Protein AF-A0A4S0UZF6-F1 (afdb_monomer)

Sequence (118 aa):
QERMAPFCPNETAPDLGFKEHGYLYCCSPEGVEAARERVELQRSLGAHTVFLEPGALKERFPWLNVDDLGGGSWGAREEGWFDSMGMLNGFRRAARASGVEYIDNAVTALDVVDGRVI

Foldseek 3Di:
DVVCDVLDVPDDDDDQVFDWPWDKDWAFLVCQVVQVVVQVVCVVVPFQKDWAALVRCCVVPVPDDSPGTRTIITRNGPHDDTNPVVVVVSVVVSCVVVVDDDDDDDDDDFDDDPRDTD

Structure (mmCIF, N/CA/C/O backbone):
data_AF-A0A4S0UZF6-F1
#
_entry.id   AF-A0A4S0UZF6-F1
#
loop_
_atom_site.group_PDB
_atom_site.id
_atom_site.type_symbol
_atom_site.label_atom_id
_atom_site.label_alt_id
_atom_site.label_comp_id
_atom_site.label_asym_id
_atom_site.label_entity_id
_atom_site.label_seq_id
_atom_site.pdbx_PDB_ins_code
_atom_site.Cartn_x
_atom_site.Cartn_y
_atom_site.Cartn_z
_atom_site.occupancy
_atom_site.B_iso_or_equiv
_atom_site.auth_seq_id
_atom_site.auth_comp_id
_atom_site.auth_asym_id
_atom_site.auth_atom_id
_atom_site.pdbx_PDB_model_num
ATOM 1 N N . GLN A 1 1 ? 6.617 8.183 16.627 1.00 57.28 1 GLN A N 1
ATOM 2 C CA . GLN A 1 1 ? 6.333 7.989 18.066 1.00 57.28 1 GLN A CA 1
ATOM 3 C C . GLN A 1 1 ? 5.623 9.195 18.684 1.00 57.28 1 GLN A C 1
ATOM 5 O O . GLN A 1 1 ? 4.572 8.985 19.273 1.00 57.28 1 GLN A O 1
ATOM 10 N N . GLU A 1 2 ? 6.083 10.440 18.484 1.00 60.72 2 GLU A N 1
ATOM 11 C CA . GLU A 1 2 ? 5.437 11.639 19.073 1.00 60.72 2 GLU A CA 1
ATOM 12 C C . GLU A 1 2 ? 3.938 11.792 18.760 1.00 60.72 2 GLU A C 1
ATOM 14 O O . GLU A 1 2 ? 3.158 12.096 19.655 1.00 60.72 2 GLU A O 1
ATOM 19 N N . ARG A 1 3 ? 3.497 11.507 17.524 1.00 64.62 3 ARG A N 1
ATOM 20 C CA . ARG A 1 3 ? 2.076 11.648 17.134 1.00 64.62 3 ARG A CA 1
ATOM 21 C C . ARG A 1 3 ? 1.120 10.709 17.880 1.00 64.62 3 ARG A C 1
ATOM 23 O O . ARG A 1 3 ? -0.062 11.017 17.969 1.00 64.62 3 ARG A O 1
ATOM 30 N N . MET A 1 4 ? 1.617 9.582 18.396 1.00 63.72 4 MET A N 1
ATOM 31 C CA . MET A 1 4 ? 0.799 8.598 19.114 1.00 63.72 4 MET A CA 1
ATOM 32 C C . MET A 1 4 ? 0.821 8.784 20.633 1.00 63.72 4 MET A C 1
ATOM 34 O O . MET A 1 4 ? -0.039 8.231 21.313 1.00 63.72 4 MET A O 1
ATOM 38 N N . ALA A 1 5 ? 1.755 9.579 21.164 1.00 69.50 5 ALA A N 1
ATOM 39 C CA . ALA A 1 5 ? 1.926 9.772 22.602 1.00 69.50 5 ALA A CA 1
ATOM 40 C C . ALA A 1 5 ? 0.646 10.229 23.342 1.00 69.50 5 ALA A C 1
ATOM 42 O O . ALA A 1 5 ? 0.383 9.688 24.414 1.00 69.50 5 ALA A O 1
ATOM 43 N N . PRO A 1 6 ? -0.209 11.122 22.792 1.00 73.44 6 PRO A N 1
ATOM 44 C CA . PRO A 1 6 ? -1.449 11.522 23.469 1.00 73.44 6 PRO A CA 1
ATOM 45 C C . PRO A 1 6 ? -2.471 10.388 23.656 1.00 73.44 6 PRO A C 1
ATOM 47 O O . PRO A 1 6 ? -3.345 10.495 24.511 1.00 73.44 6 PRO A O 1
ATOM 50 N N . PHE A 1 7 ? -2.377 9.312 22.868 1.00 67.38 7 PHE A N 1
ATOM 51 C CA . PHE A 1 7 ? -3.345 8.207 22.856 1.00 67.38 7 PHE A CA 1
ATOM 52 C C . PHE A 1 7 ? -2.867 6.963 23.618 1.00 67.38 7 PHE A C 1
ATOM 54 O O . PHE A 1 7 ? -3.594 5.974 23.702 1.00 67.38 7 PHE A O 1
ATOM 61 N N . CYS A 1 8 ? -1.657 7.001 24.179 1.00 65.81 8 CYS A N 1
ATOM 62 C CA . CYS A 1 8 ? -1.102 5.945 25.025 1.00 65.81 8 CYS A CA 1
ATOM 63 C C . CYS A 1 8 ? -0.763 6.515 26.415 1.00 65.81 8 CYS A C 1
ATOM 65 O O . CYS A 1 8 ? 0.410 6.573 26.784 1.00 65.81 8 CYS A O 1
ATOM 67 N N . PRO A 1 9 ? -1.752 7.000 27.192 1.00 69.50 9 PRO A N 1
ATOM 68 C CA . PRO A 1 9 ? -1.472 7.571 28.503 1.00 69.50 9 PRO A CA 1
ATOM 69 C C . PRO A 1 9 ? -0.845 6.507 29.411 1.00 69.50 9 PRO A C 1
ATOM 71 O O . PRO A 1 9 ? -1.406 5.430 29.594 1.00 69.50 9 PRO A O 1
ATOM 74 N N . ASN A 1 10 ? 0.311 6.834 29.992 1.00 74.38 10 ASN A N 1
ATOM 75 C CA . ASN A 1 10 ? 1.102 5.962 30.872 1.00 74.38 10 ASN A CA 1
ATOM 76 C C . ASN A 1 10 ? 1.729 4.722 30.202 1.00 74.38 10 ASN A C 1
ATOM 78 O O . ASN A 1 10 ? 2.218 3.841 30.905 1.00 74.38 10 ASN A O 1
ATOM 82 N N . GLU A 1 11 ? 1.778 4.663 28.868 1.00 70.38 11 GLU A N 1
ATOM 83 C CA . GLU A 1 11 ? 2.471 3.610 28.116 1.00 70.38 11 GLU A CA 1
ATOM 84 C C . GLU A 1 11 ? 3.350 4.222 27.017 1.00 70.38 11 GLU A C 1
ATOM 86 O O . GLU A 1 11 ? 3.044 5.269 26.445 1.00 70.38 11 GLU A O 1
ATOM 91 N N . THR A 1 12 ? 4.462 3.568 26.683 1.00 71.31 12 THR A N 1
ATOM 92 C CA . THR A 1 12 ? 5.239 3.956 25.501 1.00 71.31 12 THR A CA 1
ATOM 93 C C . THR A 1 12 ? 4.423 3.660 24.246 1.00 71.31 12 THR A C 1
ATOM 95 O O . THR A 1 12 ? 3.911 2.552 24.085 1.00 71.31 12 THR A O 1
ATOM 98 N N . ALA A 1 13 ? 4.322 4.640 23.342 1.00 71.69 13 ALA A N 1
ATOM 99 C CA . ALA A 1 13 ? 3.686 4.431 22.047 1.00 71.69 13 ALA A CA 1
ATOM 100 C C . ALA A 1 13 ? 4.330 3.221 21.342 1.00 71.69 13 ALA A C 1
ATOM 102 O O . ALA A 1 13 ? 5.562 3.168 21.258 1.00 71.69 13 ALA A O 1
ATOM 103 N N . PRO A 1 14 ? 3.533 2.261 20.840 1.00 73.38 14 PRO A N 1
ATOM 104 C CA . PRO A 1 14 ? 4.076 1.048 20.250 1.00 73.38 14 PRO A CA 1
ATOM 105 C C . PRO A 1 14 ? 4.936 1.394 19.033 1.00 73.38 14 PRO A C 1
ATOM 107 O O . PRO A 1 14 ? 4.546 2.203 18.187 1.00 73.38 14 PRO A O 1
ATOM 110 N N . ASP A 1 15 ? 6.108 0.770 18.944 1.00 83.88 15 ASP A N 1
ATOM 111 C CA . ASP A 1 15 ? 6.882 0.757 17.711 1.00 83.88 15 ASP A CA 1
ATOM 112 C C . ASP A 1 15 ? 6.331 -0.347 16.806 1.00 83.88 15 ASP A C 1
ATOM 114 O O . ASP A 1 15 ? 6.434 -1.530 17.119 1.00 83.88 15 ASP A O 1
ATOM 118 N N . LEU A 1 16 ? 5.715 0.053 15.694 1.00 88.12 16 LEU A N 1
ATOM 119 C CA . LEU A 1 16 ? 5.149 -0.876 14.716 1.00 88.12 16 LEU A CA 1
ATOM 120 C C . LEU A 1 16 ? 6.214 -1.436 13.761 1.00 88.12 16 LEU A C 1
ATOM 122 O O . LEU A 1 16 ? 5.889 -2.245 12.892 1.00 88.12 16 LEU A O 1
ATOM 126 N N . GLY A 1 17 ? 7.473 -1.003 13.885 1.00 91.50 17 GLY A N 1
ATOM 127 C CA . GLY A 1 17 ? 8.583 -1.523 13.095 1.00 91.50 17 GLY A CA 1
ATOM 128 C C . GLY A 1 17 ? 8.425 -1.280 11.596 1.00 91.50 17 GLY A C 1
ATOM 129 O O . GLY A 1 17 ? 8.793 -2.154 10.811 1.00 91.50 17 GLY A O 1
ATOM 130 N N . PHE A 1 18 ? 7.870 -0.126 11.202 1.00 92.00 18 PHE A N 1
ATOM 131 C CA . PHE A 1 18 ? 7.594 0.202 9.802 1.00 92.00 18 PHE A CA 1
ATOM 132 C C . PHE A 1 18 ? 8.838 0.032 8.921 1.00 92.00 18 PHE A C 1
ATOM 134 O O . PHE A 1 18 ? 9.909 0.576 9.203 1.00 92.00 18 PHE A O 1
ATOM 141 N N . LYS A 1 19 ? 8.688 -0.758 7.859 1.00 94.62 19 LYS A N 1
ATOM 142 C CA . LYS A 1 19 ? 9.702 -1.044 6.847 1.00 94.62 19 LYS A CA 1
ATOM 143 C C . LYS A 1 19 ? 9.283 -0.383 5.546 1.00 94.62 19 LYS A C 1
ATOM 145 O O . LYS A 1 19 ? 8.411 -0.886 4.846 1.00 94.62 19 LYS A O 1
ATOM 150 N N . GLU A 1 20 ? 9.918 0.738 5.236 1.00 94.31 20 GLU A N 1
ATOM 151 C CA . GLU A 1 20 ? 9.620 1.559 4.063 1.00 94.31 20 GLU A CA 1
ATOM 152 C C . GLU A 1 20 ? 10.346 1.023 2.816 1.00 94.31 20 GLU A C 1
ATOM 154 O O . GLU A 1 20 ? 11.384 1.532 2.391 1.00 94.31 20 GLU A O 1
ATOM 159 N N . HIS A 1 21 ? 9.838 -0.073 2.257 1.00 92.75 21 HIS A N 1
ATOM 160 C CA . HIS A 1 21 ? 10.379 -0.680 1.033 1.00 92.75 21 HIS A CA 1
ATOM 161 C C . HIS A 1 21 ? 9.408 -0.628 -0.156 1.00 92.75 21 HIS A C 1
ATOM 163 O O . HIS A 1 21 ? 9.778 -1.015 -1.269 1.00 92.75 21 HIS A O 1
ATOM 169 N N . GLY A 1 22 ? 8.205 -0.090 0.059 1.00 93.50 22 GLY A N 1
ATOM 170 C CA . GLY A 1 22 ? 7.182 0.046 -0.968 1.00 93.50 22 GLY A CA 1
ATOM 171 C C . GLY A 1 22 ? 6.581 -1.273 -1.438 1.00 93.50 22 GLY A C 1
ATOM 172 O O . GLY A 1 22 ? 7.023 -2.360 -1.059 1.00 93.50 22 GLY A O 1
ATOM 173 N N . TYR A 1 23 ? 5.587 -1.163 -2.318 1.00 95.69 23 TYR A N 1
ATOM 174 C CA . TYR A 1 23 ? 5.054 -2.289 -3.082 1.00 95.69 23 TYR A CA 1
ATOM 175 C C . TYR A 1 23 ? 5.344 -2.095 -4.566 1.00 95.69 23 TYR A C 1
ATOM 177 O O . TYR A 1 23 ? 5.163 -1.004 -5.104 1.00 95.69 23 TYR A O 1
ATOM 185 N N . LEU A 1 24 ? 5.811 -3.156 -5.225 1.00 97.25 24 LEU A N 1
ATOM 186 C CA . LEU A 1 24 ? 5.994 -3.208 -6.672 1.00 97.25 24 LEU A CA 1
ATOM 187 C C . LEU A 1 24 ? 4.858 -4.026 -7.288 1.00 97.25 24 LEU A C 1
ATOM 189 O O . LEU A 1 24 ? 4.735 -5.221 -7.020 1.00 97.25 24 LEU A O 1
ATOM 193 N N . TYR A 1 25 ? 4.077 -3.396 -8.158 1.00 97.38 25 TYR A N 1
ATOM 194 C CA . TYR A 1 25 ? 3.088 -4.067 -8.994 1.00 97.38 25 TYR A CA 1
ATOM 195 C C . TYR A 1 25 ? 3.628 -4.155 -10.418 1.00 97.38 25 TYR A C 1
ATOM 197 O O . TYR A 1 25 ? 3.797 -3.133 -11.083 1.00 97.38 25 TYR A O 1
ATOM 205 N N . CYS A 1 26 ? 3.913 -5.371 -10.877 1.00 98.25 26 CYS A N 1
ATOM 206 C CA . CYS A 1 26 ? 4.370 -5.623 -12.241 1.00 98.25 26 CYS A CA 1
ATOM 207 C C . CYS A 1 26 ? 3.173 -5.687 -13.197 1.00 98.25 26 CYS A C 1
ATOM 209 O O . CYS A 1 26 ? 2.096 -6.154 -12.817 1.00 98.25 26 CYS A O 1
ATOM 211 N N . CYS A 1 27 ? 3.358 -5.243 -14.437 1.00 97.88 27 CYS A N 1
ATOM 212 C CA . CYS A 1 27 ? 2.339 -5.342 -15.476 1.00 97.88 27 CYS A CA 1
ATOM 213 C C . CYS A 1 27 ? 2.897 -5.986 -16.746 1.00 97.88 27 CYS A C 1
ATOM 215 O O . CYS A 1 27 ? 4.077 -5.838 -17.069 1.00 97.88 27 CYS A O 1
ATOM 217 N N . SER A 1 28 ? 2.025 -6.675 -17.482 1.00 98.25 28 SER A N 1
ATOM 218 C CA . SER A 1 28 ? 2.337 -7.157 -18.827 1.00 98.25 28 SER A CA 1
ATOM 219 C C . SER A 1 28 ? 2.477 -5.979 -19.808 1.00 98.25 28 SER A C 1
ATOM 221 O O . SER A 1 28 ? 2.035 -4.865 -19.488 1.00 98.25 28 SER A O 1
ATOM 223 N N . PRO A 1 29 ? 3.060 -6.189 -21.001 1.00 98.25 29 PRO A N 1
ATOM 224 C CA . PRO A 1 29 ? 3.169 -5.158 -22.036 1.00 98.25 29 PRO A CA 1
ATOM 225 C C . PRO A 1 29 ? 1.832 -4.498 -22.398 1.00 98.25 29 PRO A C 1
ATOM 227 O O . PRO A 1 29 ? 1.770 -3.286 -22.585 1.00 98.25 29 PRO A O 1
ATOM 230 N N . GLU A 1 30 ? 0.736 -5.258 -22.418 1.00 98.38 30 GLU A N 1
ATOM 231 C CA . GLU A 1 30 ? -0.603 -4.737 -22.731 1.00 98.38 30 GLU A CA 1
ATOM 232 C C . GLU A 1 30 ? -1.164 -3.849 -21.608 1.00 98.38 30 GLU A C 1
ATOM 234 O O . GLU A 1 30 ? -2.053 -3.030 -21.837 1.00 98.38 30 GLU A O 1
ATOM 239 N N . GLY A 1 31 ? -0.657 -4.006 -20.382 1.00 98.12 31 GLY A N 1
ATOM 240 C CA . GLY A 1 31 ? -1.104 -3.273 -19.199 1.00 98.12 31 GLY A CA 1
ATOM 241 C C . GLY A 1 31 ? -0.380 -1.949 -18.947 1.00 98.12 31 GLY A C 1
ATOM 242 O O . GLY A 1 31 ? -0.716 -1.275 -17.969 1.00 98.12 31 GLY A O 1
ATOM 243 N N . VAL A 1 32 ? 0.603 -1.582 -19.779 1.00 98.62 32 VAL A N 1
ATOM 244 C CA . VAL A 1 32 ? 1.492 -0.428 -19.548 1.00 98.62 32 VAL A CA 1
ATOM 245 C C . VAL A 1 32 ? 0.725 0.888 -19.493 1.00 98.62 32 VAL A C 1
ATOM 247 O O . VAL A 1 32 ? 0.861 1.619 -18.515 1.00 98.62 32 VAL A O 1
ATOM 250 N N . GLU A 1 33 ? -0.125 1.173 -20.479 1.00 98.38 33 GLU A N 1
ATOM 251 C CA . GLU A 1 33 ? -0.855 2.449 -20.531 1.00 98.38 33 GLU A CA 1
ATOM 252 C C . GLU A 1 33 ? -1.765 2.625 -19.311 1.00 98.38 33 GLU A C 1
ATOM 254 O O . GLU A 1 33 ? -1.675 3.624 -18.597 1.00 98.38 33 GLU A O 1
ATOM 259 N N . ALA A 1 34 ? -2.536 1.591 -18.963 1.00 98.31 34 ALA A N 1
ATOM 260 C CA . ALA A 1 34 ? -3.368 1.609 -17.762 1.00 98.31 34 ALA A CA 1
ATOM 261 C C . ALA A 1 34 ? -2.535 1.763 -16.474 1.00 98.31 34 ALA A C 1
ATOM 263 O O . ALA A 1 34 ? -2.977 2.387 -15.508 1.00 98.31 34 ALA A O 1
ATOM 264 N N . ALA A 1 35 ? -1.328 1.191 -16.417 1.00 98.31 35 ALA A N 1
ATOM 265 C CA . ALA A 1 35 ? -0.429 1.369 -15.280 1.00 98.31 35 ALA A CA 1
ATOM 266 C C . ALA A 1 35 ? 0.095 2.807 -15.182 1.00 98.31 35 ALA A C 1
ATOM 268 O O . ALA A 1 35 ? 0.115 3.358 -14.081 1.00 98.31 35 ALA A O 1
ATOM 269 N N . ARG A 1 36 ? 0.454 3.431 -16.308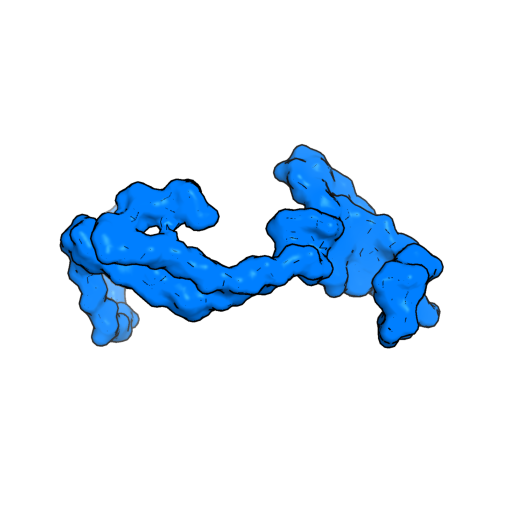 1.00 98.56 36 ARG A N 1
ATOM 270 C CA . ARG A 1 36 ? 0.897 4.830 -16.367 1.00 98.56 36 ARG A CA 1
ATOM 271 C C . ARG A 1 36 ? -0.205 5.790 -15.939 1.00 98.56 36 ARG A C 1
ATOM 273 O O . ARG A 1 36 ? 0.042 6.623 -15.072 1.00 98.56 36 ARG A O 1
ATOM 280 N N . GLU A 1 37 ? -1.425 5.615 -16.443 1.00 98.50 37 GLU A N 1
ATOM 281 C CA . GLU A 1 37 ? -2.586 6.417 -16.030 1.00 98.50 37 GLU A CA 1
ATOM 282 C C . GLU A 1 37 ? -2.839 6.324 -14.518 1.00 98.50 37 GLU A C 1
ATOM 284 O O . GLU A 1 37 ? -3.027 7.340 -13.845 1.00 98.50 37 GLU A O 1
ATOM 289 N N . ARG A 1 38 ? -2.773 5.111 -13.947 1.00 98.19 38 ARG A N 1
ATOM 290 C CA . ARG A 1 38 ? -2.897 4.914 -12.493 1.00 98.19 38 ARG A CA 1
ATOM 291 C C . ARG A 1 38 ? -1.769 5.584 -11.716 1.00 98.19 38 ARG A C 1
ATOM 293 O O . ARG A 1 38 ? -2.032 6.103 -10.633 1.00 98.19 38 ARG A O 1
ATOM 300 N N . VAL A 1 39 ? -0.530 5.530 -12.207 1.00 98.38 39 VAL A N 1
ATOM 301 C CA . VAL A 1 39 ? 0.620 6.182 -11.557 1.00 98.38 39 VAL A CA 1
ATOM 302 C C . VAL A 1 39 ? 0.444 7.696 -11.570 1.00 98.38 39 VAL A C 1
ATOM 304 O O . VAL A 1 39 ? 0.595 8.321 -10.524 1.00 98.38 39 VAL A O 1
ATOM 307 N N . GLU A 1 40 ? 0.059 8.286 -12.700 1.00 98.44 40 GLU A N 1
ATOM 308 C CA . GLU A 1 40 ? -0.185 9.729 -12.789 1.00 98.44 40 GLU A CA 1
ATOM 309 C C . GLU A 1 40 ? -1.331 10.175 -11.877 1.00 98.44 40 GLU A C 1
ATOM 311 O O . GLU A 1 40 ? -1.191 11.162 -11.152 1.00 98.44 40 GLU A O 1
ATOM 316 N N . LEU A 1 41 ? -2.426 9.409 -11.814 1.00 98.44 41 LEU A N 1
ATOM 317 C CA . LEU A 1 41 ? -3.515 9.682 -10.876 1.00 98.44 41 LEU A CA 1
ATOM 318 C C . LEU A 1 41 ? -3.026 9.648 -9.421 1.00 98.44 41 LEU A C 1
ATOM 320 O O . LEU A 1 41 ? -3.271 10.591 -8.670 1.00 98.44 41 LEU A O 1
ATOM 324 N N . GLN A 1 42 ? -2.303 8.599 -9.026 1.00 97.88 42 GLN A N 1
ATOM 325 C CA . GLN A 1 42 ? -1.744 8.474 -7.676 1.00 97.88 42 GLN A CA 1
ATOM 326 C C . GLN A 1 42 ? -0.834 9.661 -7.333 1.00 97.88 42 GLN A C 1
ATOM 328 O O . GLN A 1 42 ? -0.981 10.269 -6.272 1.00 97.88 42 GLN A O 1
ATOM 333 N N . ARG A 1 43 ? 0.052 10.048 -8.256 1.00 97.31 43 ARG A N 1
ATOM 334 C CA . ARG A 1 43 ? 0.942 11.207 -8.094 1.00 97.31 43 ARG A CA 1
ATOM 335 C C . ARG A 1 43 ? 0.168 12.516 -7.972 1.00 97.31 43 ARG A C 1
ATOM 337 O O . ARG A 1 43 ? 0.517 13.344 -7.134 1.00 97.31 43 ARG A O 1
ATOM 344 N N . SER A 1 44 ? -0.907 12.687 -8.744 1.00 98.12 44 SER A N 1
ATOM 345 C CA . SER A 1 44 ? -1.779 13.869 -8.654 1.00 98.12 44 SER A CA 1
ATOM 346 C C . SER A 1 44 ? -2.462 14.003 -7.285 1.00 98.12 44 SER A C 1
ATOM 348 O O . SER A 1 44 ? -2.775 15.111 -6.857 1.00 98.12 44 SER A O 1
ATOM 350 N N . LEU A 1 45 ? -2.634 12.881 -6.576 1.00 97.75 45 LEU A N 1
ATOM 351 C CA . LEU A 1 45 ? -3.197 12.800 -5.227 1.00 97.75 45 LEU A CA 1
ATOM 352 C C . LEU A 1 45 ? -2.123 12.813 -4.123 1.00 97.75 45 LEU A C 1
ATOM 354 O O . LEU A 1 45 ? -2.448 12.630 -2.952 1.00 97.75 45 LEU A O 1
ATOM 358 N N . GLY A 1 46 ? -0.855 13.046 -4.478 1.00 96.50 46 GLY A N 1
ATOM 359 C CA . GLY A 1 46 ? 0.257 13.183 -3.536 1.00 96.50 46 GLY A CA 1
ATOM 360 C C . GLY A 1 46 ? 1.041 11.901 -3.256 1.00 96.50 46 GLY A C 1
ATOM 361 O O . GLY A 1 46 ? 1.975 11.942 -2.461 1.00 96.50 46 GLY A O 1
ATOM 362 N N . ALA A 1 47 ? 0.717 10.781 -3.906 1.00 96.56 47 ALA A N 1
ATOM 363 C CA . ALA A 1 47 ? 1.487 9.553 -3.740 1.00 96.56 47 ALA A CA 1
ATOM 364 C C . ALA A 1 47 ? 2.869 9.647 -4.406 1.00 96.56 47 ALA A C 1
ATOM 366 O O . ALA A 1 47 ? 3.079 10.343 -5.404 1.00 96.56 47 ALA A O 1
ATOM 367 N N . HIS A 1 48 ? 3.814 8.867 -3.887 1.00 96.19 48 HIS A N 1
ATOM 368 C CA . HIS A 1 48 ? 5.183 8.786 -4.397 1.00 96.19 48 HIS A CA 1
ATOM 369 C C . HIS A 1 48 ? 5.400 7.618 -5.368 1.00 96.19 48 HIS A C 1
ATOM 371 O O . HIS A 1 48 ? 6.535 7.189 -5.589 1.00 96.19 48 HIS A O 1
ATOM 377 N N . THR A 1 49 ? 4.322 7.110 -5.963 1.00 97.12 49 THR A N 1
ATOM 378 C CA . THR A 1 49 ? 4.369 6.029 -6.945 1.00 97.12 49 THR A CA 1
ATOM 379 C C . THR A 1 49 ? 5.102 6.475 -8.210 1.00 97.12 49 THR A C 1
ATOM 381 O O . THR A 1 49 ? 4.910 7.590 -8.710 1.00 97.12 49 THR A O 1
ATOM 384 N N . VAL A 1 50 ? 5.949 5.597 -8.741 1.00 97.38 50 VAL A N 1
ATOM 385 C CA . VAL A 1 50 ? 6.661 5.785 -10.011 1.00 97.38 50 VAL A CA 1
ATOM 386 C C . VAL A 1 50 ? 6.422 4.592 -10.925 1.00 97.38 50 VAL A C 1
ATOM 388 O O . VAL A 1 50 ? 6.286 3.468 -10.449 1.00 97.38 50 VAL A O 1
ATOM 391 N N . PHE A 1 51 ? 6.388 4.829 -12.234 1.00 98.56 51 PHE A N 1
ATOM 392 C CA . P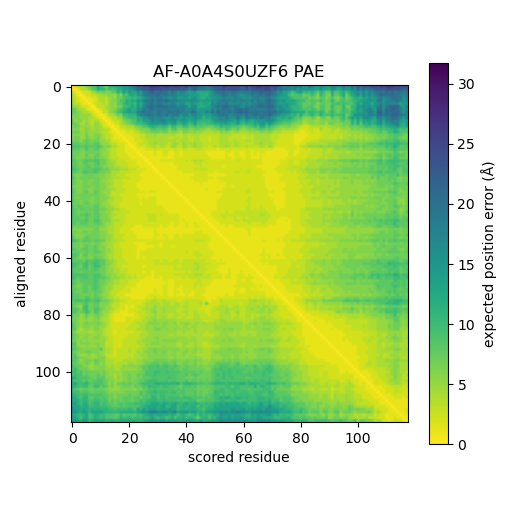HE A 1 51 ? 6.433 3.758 -13.223 1.00 98.56 51 PHE A CA 1
ATOM 393 C C . PHE A 1 51 ? 7.889 3.499 -13.613 1.00 98.56 51 PHE A C 1
ATOM 395 O O . PHE A 1 51 ? 8.617 4.436 -13.944 1.00 98.56 51 PHE A O 1
ATOM 402 N N . LEU A 1 52 ? 8.306 2.239 -13.573 1.00 98.50 52 LEU A N 1
ATOM 403 C CA . LEU A 1 52 ? 9.638 1.790 -13.948 1.00 98.50 52 LEU A CA 1
ATOM 404 C C . LEU A 1 52 ? 9.537 0.884 -15.172 1.00 98.50 52 LEU A C 1
ATOM 406 O O . LEU A 1 52 ? 8.814 -0.111 -15.165 1.00 98.50 52 LEU A O 1
ATOM 410 N N . GLU A 1 53 ? 10.301 1.230 -16.203 1.00 98.56 53 GLU A N 1
ATOM 411 C CA . GLU A 1 53 ? 10.510 0.377 -17.372 1.00 98.56 53 GLU A CA 1
ATOM 412 C C . GLU A 1 53 ? 11.314 -0.883 -16.998 1.00 98.56 53 GLU A C 1
ATOM 414 O O . GLU A 1 53 ? 12.064 -0.851 -16.014 1.00 98.56 53 GLU A O 1
ATOM 419 N N . PRO A 1 54 ? 11.249 -1.971 -17.792 1.00 98.50 54 PRO A N 1
ATOM 420 C CA . PRO A 1 54 ? 11.955 -3.228 -17.516 1.00 98.50 54 PRO A CA 1
ATOM 421 C C . PRO A 1 54 ? 13.444 -3.066 -17.170 1.00 98.50 54 PRO A C 1
ATOM 423 O O . PRO A 1 54 ? 13.937 -3.682 -16.225 1.00 98.50 54 PRO A O 1
ATOM 426 N N . GLY A 1 55 ? 14.164 -2.182 -17.870 1.00 98.38 55 GLY A N 1
ATOM 427 C CA . GLY A 1 55 ? 15.576 -1.903 -17.579 1.00 98.38 55 GLY A CA 1
ATOM 428 C C . GLY A 1 55 ? 15.798 -1.300 -16.186 1.00 98.38 55 GLY A C 1
ATOM 429 O O . GLY A 1 55 ? 16.639 -1.782 -15.429 1.00 98.38 55 GLY A O 1
ATOM 430 N N . ALA A 1 56 ? 14.994 -0.300 -15.814 1.00 98.31 56 ALA A N 1
ATOM 431 C CA . ALA A 1 56 ? 15.063 0.336 -14.498 1.00 98.31 56 ALA A CA 1
ATOM 432 C C . ALA A 1 56 ? 14.611 -0.617 -13.379 1.00 98.31 56 ALA A C 1
ATOM 434 O O . ALA A 1 56 ? 15.179 -0.607 -12.285 1.00 98.31 56 ALA A O 1
ATOM 435 N N . LEU A 1 57 ? 13.627 -1.480 -13.656 1.00 98.38 57 LEU A N 1
ATOM 436 C CA . LEU A 1 57 ? 13.236 -2.557 -12.748 1.00 98.38 57 LEU A CA 1
ATOM 437 C C . LEU A 1 57 ? 14.393 -3.516 -12.488 1.00 98.38 57 LEU A C 1
ATOM 439 O O . LEU A 1 57 ? 14.641 -3.848 -11.333 1.00 98.38 57 LEU A O 1
ATOM 443 N N . LYS A 1 58 ? 15.120 -3.937 -13.527 1.00 98.44 58 LYS A N 1
ATOM 444 C CA . LYS A 1 58 ? 16.247 -4.864 -13.376 1.00 98.44 58 LYS A CA 1
ATOM 445 C C . LYS A 1 58 ? 17.419 -4.240 -12.622 1.00 98.44 58 LYS A C 1
ATOM 447 O O . LYS A 1 58 ? 18.044 -4.919 -11.812 1.00 98.44 58 LYS A O 1
ATOM 452 N N . GLU A 1 59 ? 17.696 -2.958 -12.849 1.00 98.25 59 GLU A N 1
ATOM 453 C CA . GLU A 1 59 ? 18.709 -2.211 -12.096 1.00 98.25 59 GLU A CA 1
ATOM 454 C C . GLU A 1 59 ? 18.333 -2.102 -10.611 1.00 98.25 59 GLU A C 1
ATOM 456 O O . GLU A 1 59 ? 19.153 -2.367 -9.729 1.00 98.25 59 GLU A O 1
ATOM 461 N N . ARG A 1 60 ? 17.074 -1.751 -10.323 1.00 96.50 60 ARG A N 1
ATOM 462 C CA . ARG A 1 60 ? 16.586 -1.554 -8.953 1.00 96.50 60 ARG A CA 1
ATOM 463 C C . ARG A 1 60 ? 16.382 -2.866 -8.196 1.00 96.50 60 ARG A C 1
ATOM 465 O O . ARG A 1 60 ? 16.650 -2.928 -6.995 1.00 96.50 60 ARG A O 1
ATOM 472 N N . PHE A 1 61 ? 15.912 -3.896 -8.889 1.00 97.00 61 PHE A N 1
ATOM 473 C CA . PHE A 1 61 ? 15.573 -5.211 -8.356 1.00 97.00 61 PHE A CA 1
ATOM 474 C C . PHE A 1 61 ? 16.289 -6.305 -9.171 1.00 97.00 61 PHE A C 1
ATOM 476 O O . PHE A 1 61 ? 15.655 -7.000 -9.967 1.00 97.00 61 PHE A O 1
ATOM 483 N N . PRO A 1 62 ? 17.607 -6.519 -8.971 1.00 97.81 62 PRO A N 1
ATOM 484 C CA . PRO A 1 62 ? 18.395 -7.448 -9.794 1.00 97.81 62 PRO A CA 1
ATOM 485 C C . PRO A 1 62 ? 17.887 -8.896 -9.799 1.00 97.81 62 PRO A C 1
ATOM 487 O O . PRO A 1 62 ? 18.135 -9.646 -10.746 1.00 97.81 62 PRO A O 1
ATOM 490 N N . TRP A 1 63 ? 17.152 -9.284 -8.756 1.00 97.50 63 TRP A N 1
ATOM 491 C CA . TRP A 1 63 ? 16.528 -10.596 -8.594 1.00 97.50 63 TRP A CA 1
ATOM 492 C C . TRP A 1 63 ? 15.238 -10.785 -9.413 1.00 97.50 63 TRP A C 1
ATOM 494 O O . TRP A 1 63 ? 14.807 -11.922 -9.585 1.00 97.50 63 TRP A O 1
ATOM 504 N N . LEU A 1 64 ? 14.622 -9.715 -9.929 1.00 98.00 64 LEU A N 1
ATOM 505 C CA . LEU A 1 64 ? 13.385 -9.781 -10.711 1.00 98.00 64 LEU A CA 1
ATOM 506 C C . LEU A 1 64 ? 13.681 -10.208 -12.159 1.00 98.00 64 LEU A C 1
ATOM 508 O O . LEU A 1 64 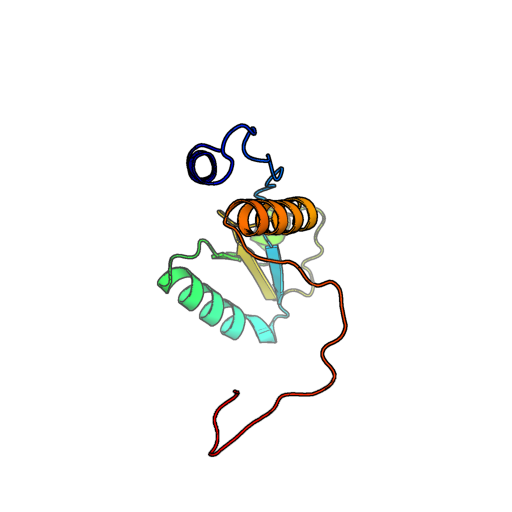? 14.619 -9.699 -12.782 1.00 98.00 64 LEU A O 1
ATOM 512 N N . ASN A 1 65 ? 12.897 -11.141 -12.703 1.00 97.94 65 ASN A N 1
ATOM 513 C CA . ASN A 1 65 ? 12.872 -11.384 -14.145 1.00 97.94 65 ASN A CA 1
ATOM 514 C C . ASN A 1 65 ? 11.961 -10.344 -14.807 1.00 97.94 65 ASN A C 1
ATOM 516 O O . ASN A 1 65 ? 10.858 -10.115 -14.320 1.00 97.94 65 ASN A O 1
ATOM 520 N N . VAL A 1 66 ? 12.437 -9.709 -15.876 1.00 98.44 66 VAL A N 1
ATOM 521 C CA . VAL A 1 66 ? 11.724 -8.618 -16.556 1.00 98.44 66 VAL A CA 1
ATOM 522 C C . VAL A 1 66 ? 11.435 -8.924 -18.024 1.00 98.44 66 VAL A C 1
ATOM 524 O O . VAL A 1 66 ? 10.870 -8.078 -18.707 1.00 98.44 66 VAL A O 1
ATOM 527 N N . ASP A 1 67 ? 11.821 -10.109 -18.506 1.00 98.19 67 ASP A N 1
ATOM 528 C CA . ASP A 1 67 ? 11.782 -10.472 -19.929 1.00 98.19 67 ASP A CA 1
ATOM 529 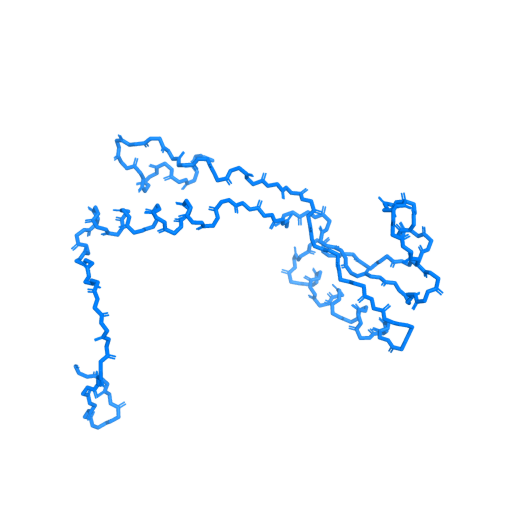C C . ASP A 1 67 ? 10.365 -10.431 -20.527 1.00 98.19 67 ASP A C 1
ATOM 531 O O . ASP A 1 67 ? 10.202 -10.166 -21.716 1.00 98.19 67 ASP A O 1
ATOM 535 N N . ASP A 1 68 ? 9.344 -10.681 -19.706 1.00 97.69 68 ASP A N 1
ATOM 536 C CA . ASP A 1 68 ? 7.927 -10.694 -20.080 1.00 97.69 68 ASP A CA 1
ATOM 537 C C . ASP A 1 68 ? 7.126 -9.523 -19.485 1.00 97.69 68 ASP A C 1
ATOM 539 O O . ASP A 1 68 ? 5.901 -9.472 -19.616 1.00 97.69 68 ASP A O 1
ATOM 543 N N . LEU A 1 69 ? 7.798 -8.562 -18.843 1.00 98.50 69 LEU A N 1
ATOM 544 C CA . LEU A 1 69 ? 7.146 -7.417 -18.217 1.00 98.50 69 LEU A CA 1
ATOM 545 C C . LEU A 1 69 ? 7.120 -6.213 -19.159 1.00 98.50 69 LEU A C 1
ATOM 547 O O . LEU A 1 69 ? 8.109 -5.873 -19.802 1.00 98.50 69 LEU A O 1
ATOM 551 N N . GLY A 1 70 ? 5.993 -5.504 -19.163 1.00 98.38 70 GLY A N 1
ATOM 552 C CA . GLY A 1 70 ? 5.897 -4.164 -19.744 1.00 98.38 70 GLY A CA 1
ATOM 553 C C . GLY A 1 70 ? 6.465 -3.077 -18.829 1.00 98.38 70 GLY A C 1
ATOM 554 O O . GLY A 1 70 ? 6.735 -1.970 -19.274 1.00 98.38 70 GLY A O 1
ATOM 555 N N . GLY A 1 71 ? 6.628 -3.381 -17.541 1.00 98.56 71 GLY A N 1
ATOM 556 C CA . GLY A 1 71 ? 7.123 -2.466 -16.521 1.00 98.56 71 GLY A CA 1
ATOM 557 C C . GLY A 1 71 ? 6.461 -2.729 -15.172 1.00 98.56 71 GLY A C 1
ATOM 558 O O . GLY A 1 71 ? 5.906 -3.805 -14.923 1.00 98.56 71 GLY A O 1
ATOM 559 N N . GLY A 1 72 ? 6.521 -1.745 -14.280 1.00 98.38 72 GLY A N 1
ATOM 560 C CA . GLY A 1 72 ? 5.884 -1.852 -12.975 1.00 98.38 72 GLY A CA 1
ATOM 561 C C . GLY A 1 72 ? 5.721 -0.519 -12.265 1.00 98.38 72 GLY A C 1
ATOM 562 O O . GLY A 1 72 ? 6.540 0.387 -12.412 1.00 98.38 72 GLY A O 1
ATOM 563 N N . SER A 1 73 ? 4.657 -0.401 -11.476 1.00 98.19 73 SER A N 1
ATOM 564 C CA . SER A 1 73 ? 4.440 0.736 -10.584 1.00 98.19 73 SER A CA 1
ATOM 565 C C . SER A 1 73 ? 4.982 0.417 -9.195 1.00 98.19 73 SER A C 1
ATOM 567 O O . SER A 1 73 ? 4.594 -0.597 -8.610 1.00 98.19 73 SER A O 1
ATOM 569 N N . TRP A 1 74 ? 5.846 1.278 -8.664 1.00 98.06 74 TRP A N 1
ATOM 570 C CA . TRP A 1 74 ? 6.480 1.099 -7.361 1.00 98.06 74 TRP A CA 1
ATOM 571 C C . TRP A 1 74 ? 6.255 2.313 -6.461 1.00 98.06 74 TRP A C 1
ATOM 573 O O . TRP A 1 74 ? 6.537 3.444 -6.863 1.00 98.06 74 TRP A O 1
ATOM 583 N N . GLY A 1 75 ? 5.768 2.075 -5.244 1.00 97.00 75 GLY A N 1
ATOM 584 C CA . GLY A 1 75 ? 5.671 3.091 -4.198 1.00 97.00 75 GLY A CA 1
ATOM 585 C C . GLY A 1 75 ? 7.046 3.425 -3.630 1.00 97.00 75 GLY A C 1
ATOM 586 O O . GLY A 1 75 ? 7.564 2.704 -2.782 1.00 97.00 75 GLY A O 1
ATOM 587 N N . ALA A 1 76 ? 7.673 4.501 -4.108 1.00 93.38 76 ALA A N 1
ATOM 588 C CA . ALA A 1 76 ? 9.075 4.777 -3.793 1.00 93.38 76 ALA A CA 1
ATOM 589 C C . ALA A 1 76 ? 9.312 5.288 -2.359 1.00 93.38 76 ALA A C 1
ATOM 591 O O . ALA A 1 76 ? 10.458 5.305 -1.903 1.00 93.38 76 ALA A O 1
ATOM 592 N N . ARG A 1 77 ? 8.259 5.768 -1.684 1.00 94.25 77 ARG A N 1
ATOM 593 C CA . ARG A 1 77 ? 8.285 6.380 -0.346 1.00 94.25 77 ARG A CA 1
ATOM 594 C C . ARG A 1 77 ? 6.926 6.212 0.328 1.00 94.25 77 ARG A C 1
ATOM 596 O O . ARG A 1 77 ? 5.924 6.058 -0.362 1.00 94.25 77 ARG A O 1
ATOM 603 N N . GLU A 1 78 ? 6.917 6.298 1.652 1.00 91.44 78 GLU A N 1
ATOM 604 C CA . GLU A 1 78 ? 5.738 6.279 2.530 1.00 91.44 78 GLU A CA 1
ATOM 605 C C . GLU A 1 78 ? 4.878 5.008 2.412 1.00 91.44 78 GLU A C 1
ATOM 607 O O . GLU A 1 78 ? 3.756 4.943 2.909 1.00 91.44 78 GLU A O 1
ATOM 612 N N . GLU A 1 79 ? 5.442 3.955 1.820 1.00 93.50 79 GLU A N 1
ATOM 613 C CA . GLU A 1 79 ? 4.802 2.664 1.611 1.00 93.50 79 GLU A CA 1
ATOM 614 C C . GLU A 1 79 ? 5.664 1.518 2.139 1.00 93.50 79 GLU A C 1
ATOM 616 O O . GLU A 1 79 ? 6.898 1.552 2.107 1.00 93.50 79 GLU A O 1
ATOM 621 N N . GLY A 1 80 ? 4.998 0.458 2.589 1.00 93.38 80 GLY A N 1
ATOM 622 C CA . GLY A 1 80 ? 5.655 -0.747 3.062 1.00 93.38 80 GLY A CA 1
ATOM 623 C C . GLY A 1 80 ? 4.792 -1.528 4.039 1.00 93.38 80 GLY A C 1
ATOM 624 O O . GLY A 1 80 ? 3.564 -1.540 3.936 1.00 93.38 80 GLY A O 1
ATOM 625 N N . TRP A 1 81 ? 5.434 -2.186 4.995 1.00 94.06 81 TRP A N 1
ATOM 626 C CA . TRP A 1 81 ? 4.748 -3.015 5.982 1.00 94.06 81 TRP A CA 1
ATOM 627 C C . TRP A 1 81 ? 5.194 -2.684 7.398 1.00 94.06 81 TRP A C 1
ATOM 629 O O . TRP A 1 81 ? 6.265 -2.134 7.642 1.00 94.06 81 TRP A O 1
ATOM 639 N N . PHE A 1 82 ? 4.338 -3.022 8.343 1.00 94.06 82 PHE A N 1
ATOM 640 C CA . PHE A 1 82 ? 4.535 -2.834 9.771 1.00 94.06 82 PHE A CA 1
ATOM 641 C C . PHE A 1 82 ? 3.742 -3.919 10.508 1.00 94.06 82 PHE A C 1
ATOM 643 O O . PHE A 1 82 ? 2.994 -4.678 9.885 1.00 94.06 82 PHE A O 1
ATOM 650 N N . ASP A 1 83 ? 3.885 -3.996 11.828 1.00 92.62 83 ASP A N 1
ATOM 651 C CA . ASP A 1 83 ? 3.099 -4.903 12.665 1.00 92.62 83 ASP A CA 1
ATOM 652 C C . ASP A 1 83 ? 1.621 -4.469 12.735 1.00 92.62 83 ASP A C 1
ATOM 654 O O . ASP A 1 83 ? 1.202 -3.676 13.586 1.00 92.62 83 ASP A O 1
ATOM 658 N N . SER A 1 84 ? 0.814 -4.990 11.811 1.00 91.94 84 SER A N 1
ATOM 659 C CA . SER A 1 84 ? -0.620 -4.705 11.722 1.00 91.94 84 SER A CA 1
ATOM 660 C C . SER A 1 84 ? -1.404 -5.239 12.923 1.00 91.94 84 SER A C 1
ATOM 662 O O . SER A 1 84 ? -2.352 -4.591 13.373 1.00 91.94 84 SER A O 1
ATOM 664 N N . MET A 1 85 ? -0.990 -6.375 13.490 1.00 90.75 85 MET A N 1
ATOM 665 C CA . MET A 1 85 ? -1.633 -6.961 14.668 1.00 90.75 85 MET A CA 1
ATOM 666 C C . MET A 1 85 ? -1.317 -6.155 15.926 1.00 90.75 85 MET A C 1
ATOM 668 O O . MET A 1 85 ? -2.216 -5.890 16.729 1.00 90.75 85 MET A O 1
ATOM 672 N N . GLY A 1 86 ? -0.070 -5.709 16.082 1.00 87.75 86 GLY A N 1
ATOM 673 C CA . GLY A 1 86 ? 0.333 -4.771 17.127 1.00 87.75 86 GLY A CA 1
ATOM 674 C C . GLY A 1 86 ? -0.461 -3.469 17.063 1.00 87.75 86 GLY A C 1
ATOM 675 O O . GLY A 1 86 ? -0.980 -3.017 18.090 1.00 87.75 86 GLY A O 1
ATOM 676 N N . MET A 1 87 ? -0.647 -2.917 15.859 1.00 88.31 87 MET A N 1
ATOM 677 C CA . MET A 1 87 ? -1.467 -1.720 15.643 1.00 88.31 87 MET A CA 1
ATOM 678 C C . MET A 1 87 ? -2.935 -1.943 16.035 1.00 88.31 87 MET A C 1
ATOM 680 O O . MET A 1 87 ? -3.480 -1.170 16.825 1.00 88.31 87 MET A O 1
ATOM 684 N N . LEU A 1 88 ? -3.565 -3.018 15.545 1.00 90.06 88 LEU A N 1
ATOM 685 C CA . LEU A 1 88 ? -4.955 -3.366 15.869 1.00 90.06 88 LEU A CA 1
ATOM 686 C C . LEU A 1 88 ? -5.162 -3.532 17.382 1.00 90.06 88 LEU A C 1
ATOM 688 O O . LEU A 1 88 ? -6.104 -2.983 17.960 1.00 90.06 88 LEU A O 1
ATOM 692 N N . ASN A 1 89 ? -4.259 -4.259 18.040 1.00 86.88 89 ASN A N 1
ATOM 693 C CA . ASN A 1 89 ? -4.304 -4.448 19.487 1.00 86.88 89 ASN A CA 1
ATOM 694 C C . ASN A 1 89 ? -4.109 -3.125 20.239 1.00 86.88 89 ASN A C 1
ATOM 696 O O . ASN A 1 89 ? -4.755 -2.910 21.266 1.00 86.88 89 ASN A O 1
ATOM 700 N N . GLY A 1 90 ? -3.257 -2.231 19.727 1.00 84.56 90 GLY A N 1
ATOM 701 C CA . GLY A 1 90 ? -3.096 -0.870 20.236 1.00 84.56 90 GLY A CA 1
ATOM 702 C C . GLY A 1 90 ? -4.405 -0.080 20.199 1.00 84.56 90 GLY A C 1
ATOM 703 O O . GLY A 1 90 ? -4.833 0.434 21.233 1.00 84.56 90 GLY A O 1
ATOM 704 N N . PHE A 1 91 ? -5.097 -0.062 19.056 1.00 85.56 91 PHE A N 1
ATOM 705 C CA . PHE A 1 91 ? -6.405 0.593 18.939 1.00 85.56 91 PHE A CA 1
ATOM 706 C C . PHE A 1 91 ? -7.451 -0.008 19.883 1.00 85.56 91 PHE A C 1
ATOM 708 O O . PHE A 1 91 ? -8.170 0.738 20.548 1.00 85.56 91 PHE A O 1
ATOM 715 N N . ARG A 1 92 ? -7.498 -1.340 20.021 1.00 87.38 92 ARG A N 1
ATOM 716 C CA . ARG A 1 92 ? -8.414 -2.011 20.962 1.00 87.38 92 ARG A CA 1
ATOM 717 C C . ARG A 1 92 ? -8.165 -1.583 22.411 1.00 87.38 92 ARG A C 1
ATOM 719 O O . ARG A 1 92 ? -9.127 -1.363 23.146 1.00 87.38 92 ARG A O 1
ATOM 726 N N . ARG A 1 93 ? -6.900 -1.451 22.831 1.00 85.12 93 ARG A N 1
ATOM 727 C CA . ARG A 1 93 ? -6.553 -0.954 24.176 1.00 85.12 93 ARG A CA 1
ATOM 728 C C . ARG A 1 93 ? -6.946 0.512 24.358 1.00 85.12 93 ARG A C 1
ATOM 730 O O . ARG A 1 93 ? -7.594 0.827 25.350 1.00 85.12 93 ARG A O 1
ATOM 737 N N . ALA A 1 94 ? -6.622 1.379 23.398 1.00 82.88 94 ALA A N 1
ATOM 738 C CA . ALA A 1 94 ? -6.936 2.808 23.467 1.00 82.88 94 ALA A CA 1
ATOM 739 C C . ALA A 1 94 ? -8.452 3.082 23.518 1.00 82.88 94 ALA A C 1
ATOM 741 O O . ALA A 1 94 ? -8.906 3.914 24.305 1.00 82.88 94 ALA A O 1
ATOM 742 N N . ALA A 1 95 ? -9.247 2.341 22.739 1.00 87.56 95 ALA A N 1
ATOM 743 C CA . ALA A 1 95 ? -10.706 2.428 22.775 1.00 87.56 95 ALA A CA 1
ATOM 744 C C . ALA A 1 95 ? -11.259 2.046 24.158 1.00 87.56 9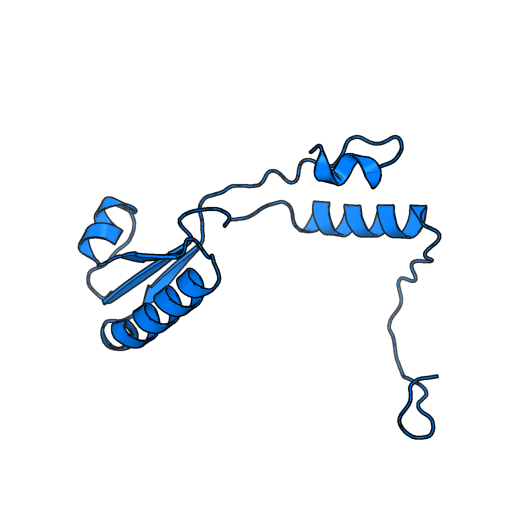5 ALA A C 1
ATOM 746 O O . ALA A 1 95 ? -12.042 2.797 24.739 1.00 87.56 95 ALA A O 1
ATOM 747 N N . ARG A 1 96 ? -10.790 0.926 24.730 1.00 87.75 96 ARG A N 1
ATOM 748 C CA . ARG A 1 96 ? -11.166 0.497 26.090 1.00 87.75 96 ARG A CA 1
ATOM 749 C C . ARG A 1 96 ? -10.777 1.524 27.152 1.00 87.75 96 ARG A C 1
ATOM 751 O O . ARG A 1 96 ? -11.585 1.834 28.019 1.00 87.75 96 ARG A O 1
ATOM 758 N N . ALA A 1 97 ? -9.572 2.091 27.061 1.00 84.25 97 ALA A N 1
ATOM 759 C CA . ALA A 1 97 ? -9.119 3.155 27.960 1.00 84.25 97 ALA A CA 1
ATOM 760 C C . ALA A 1 97 ? -9.966 4.436 27.836 1.00 84.25 97 ALA A C 1
ATOM 762 O O . ALA A 1 97 ? -10.077 5.195 28.793 1.00 84.25 97 ALA A O 1
ATOM 763 N N . SER A 1 98 ? -10.601 4.644 26.679 1.00 87.38 98 SER A N 1
ATOM 764 C CA . SER A 1 98 ? -11.535 5.744 26.414 1.00 87.38 98 SER A CA 1
ATOM 765 C C . SER A 1 98 ? -12.989 5.413 26.796 1.00 87.38 98 SER A C 1
ATOM 767 O O . SER A 1 98 ? -13.897 6.158 26.438 1.00 87.38 98 SER A O 1
ATOM 769 N N . GLY A 1 99 ? -13.230 4.305 27.508 1.00 91.88 99 GLY A N 1
ATOM 770 C CA . GLY A 1 99 ? -14.551 3.910 28.013 1.00 91.88 99 GLY A CA 1
ATOM 771 C C . GLY A 1 99 ? -15.396 3.065 27.056 1.00 91.88 99 GLY A C 1
ATOM 772 O O . GLY A 1 99 ? -16.553 2.790 27.363 1.00 91.88 99 GLY A O 1
ATOM 773 N N . VAL A 1 100 ? -14.846 2.631 25.917 1.00 95.12 100 VAL A N 1
ATOM 774 C CA . VAL A 1 100 ? -15.551 1.730 24.993 1.00 95.12 100 VAL A CA 1
ATOM 775 C C . VAL A 1 100 ? -15.583 0.309 25.556 1.00 95.12 100 VAL A C 1
ATOM 777 O O . VAL A 1 100 ? -14.541 -0.277 25.867 1.00 95.12 100 VAL A O 1
ATOM 780 N N . GLU A 1 101 ? -16.772 -0.286 25.615 1.00 94.69 101 GLU A N 1
ATOM 781 C CA . GLU A 1 101 ? -16.934 -1.712 25.881 1.00 94.69 101 GLU A CA 1
ATOM 782 C C . GLU A 1 101 ? -16.584 -2.527 24.630 1.00 94.69 101 GLU A C 1
ATOM 784 O O . GLU A 1 101 ? -17.069 -2.265 23.532 1.00 94.69 101 GLU A O 1
ATOM 789 N N . TYR A 1 102 ? -15.728 -3.535 24.793 1.00 89.88 102 TYR A N 1
ATOM 790 C CA . TYR A 1 102 ? -15.436 -4.481 23.722 1.00 89.88 102 TYR A CA 1
ATOM 791 C C . TYR A 1 102 ? -16.185 -5.783 23.978 1.00 89.88 102 TYR A C 1
ATOM 793 O O . TYR A 1 102 ? -15.860 -6.487 24.936 1.00 89.88 102 TYR A O 1
ATOM 801 N N . ILE A 1 103 ? -17.089 -6.135 23.068 1.00 94.50 103 ILE A N 1
ATOM 802 C CA . ILE A 1 103 ? -17.849 -7.383 23.099 1.00 94.50 103 ILE A CA 1
ATOM 803 C C . ILE A 1 103 ? -17.268 -8.329 22.046 1.00 94.50 103 ILE A C 1
ATOM 805 O O . ILE A 1 103 ? -17.259 -8.017 20.859 1.00 94.50 103 ILE A O 1
ATOM 809 N N . ASP A 1 104 ? -16.762 -9.478 22.492 1.00 94.25 104 ASP A N 1
ATOM 810 C CA . ASP A 1 104 ? -16.302 -10.555 21.611 1.00 94.25 104 ASP A CA 1
ATOM 811 C C . ASP A 1 104 ? -17.466 -11.518 21.356 1.00 94.25 104 ASP A C 1
ATOM 813 O O . ASP A 1 104 ? -17.721 -12.424 22.152 1.00 94.25 104 ASP A O 1
ATOM 817 N N . ASN A 1 105 ? -18.263 -11.241 20.325 1.00 96.56 105 ASN A N 1
ATOM 818 C CA . ASN A 1 105 ? -19.437 -12.044 19.994 1.00 96.56 105 ASN A CA 1
ATOM 819 C C . ASN A 1 105 ? -19.808 -11.904 18.510 1.00 96.56 105 ASN A C 1
ATOM 821 O O . ASN A 1 105 ? -19.374 -10.973 17.829 1.00 96.56 105 ASN A O 1
A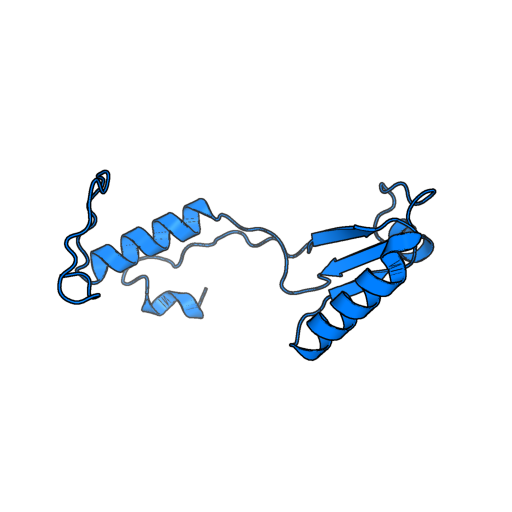TOM 825 N N . ALA A 1 106 ? -20.634 -12.820 18.009 1.00 97.19 106 ALA A N 1
ATOM 826 C CA . ALA A 1 106 ? -21.161 -12.764 16.653 1.00 97.19 106 ALA A CA 1
ATOM 827 C C . ALA A 1 106 ? -22.442 -11.921 16.599 1.00 97.19 106 ALA A C 1
ATOM 829 O O . ALA A 1 106 ? -23.392 -12.163 17.343 1.00 97.19 106 ALA A O 1
ATOM 830 N N . VAL A 1 107 ? -22.492 -10.964 15.671 1.00 96.56 107 VAL A N 1
ATOM 831 C CA . VAL A 1 107 ? -23.736 -10.270 15.314 1.00 96.56 107 VAL A CA 1
ATOM 832 C C . VAL A 1 107 ? -24.592 -11.219 14.475 1.00 96.56 107 VAL A C 1
ATOM 834 O O . VAL A 1 107 ? -24.114 -11.760 13.479 1.00 96.56 107 VAL A O 1
ATOM 837 N N . THR A 1 108 ? -25.849 -11.430 14.866 1.00 97.81 108 THR A N 1
ATOM 838 C CA . THR A 1 108 ? -26.761 -12.382 14.202 1.00 97.81 108 THR A CA 1
ATOM 839 C C . THR A 1 108 ? -27.925 -11.717 13.474 1.00 97.81 108 THR A C 1
ATOM 841 O O . THR A 1 108 ? -28.494 -12.319 12.566 1.00 97.81 108 THR A O 1
ATOM 844 N N . ALA A 1 109 ? -28.270 -10.482 13.837 1.00 97.19 109 ALA A N 1
ATOM 845 C CA . ALA A 1 109 ? -29.321 -9.688 13.214 1.00 97.19 109 ALA A CA 1
ATOM 846 C C . ALA A 1 109 ? -29.087 -8.189 13.475 1.00 97.19 109 ALA A C 1
ATOM 848 O O . ALA A 1 109 ? -28.278 -7.823 14.328 1.00 97.19 109 ALA A O 1
ATOM 849 N N . LEU A 1 110 ? -29.806 -7.339 12.739 1.00 97.25 110 LEU A N 1
ATOM 850 C CA . LEU A 1 110 ? -29.924 -5.900 12.975 1.00 97.25 110 LEU A CA 1
ATOM 851 C C . LEU A 1 110 ? -31.411 -5.545 12.977 1.00 97.25 110 LEU A C 1
ATOM 853 O O . LEU A 1 110 ? -32.122 -5.928 12.045 1.00 97.25 110 LEU A O 1
ATOM 857 N N . ASP A 1 111 ? -31.860 -4.793 13.976 1.00 97.38 111 ASP A N 1
ATOM 858 C CA . ASP A 1 111 ? -33.219 -4.261 13.997 1.00 97.38 111 ASP A CA 1
ATOM 859 C C . ASP A 1 111 ? -33.279 -2.981 13.160 1.00 97.38 111 ASP A C 1
ATOM 861 O O . ASP A 1 111 ? -32.464 -2.069 13.316 1.00 97.38 111 ASP A O 1
ATOM 865 N N . VAL A 1 112 ? -34.232 -2.926 12.225 1.00 97.88 112 VAL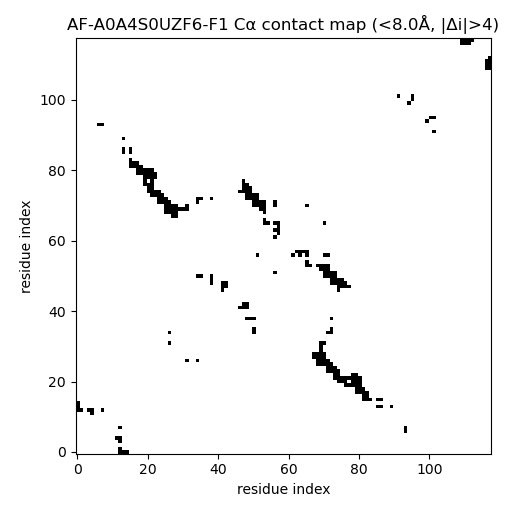 A N 1
ATOM 866 C CA . VAL A 1 112 ? -34.390 -1.801 11.297 1.00 97.88 112 VAL A CA 1
ATOM 867 C C . VAL A 1 112 ? -35.848 -1.359 11.261 1.00 97.88 112 VAL A C 1
ATOM 869 O O . VAL A 1 112 ? -36.733 -2.155 10.951 1.00 97.88 112 VAL A O 1
ATOM 872 N N . VAL A 1 113 ? -36.092 -0.073 11.521 1.00 97.88 113 VAL A N 1
ATOM 873 C CA . VAL A 1 113 ? -37.422 0.556 11.467 1.00 97.88 113 VAL A CA 1
ATOM 874 C C . VAL A 1 113 ? -37.359 1.769 10.543 1.00 97.88 113 VAL A C 1
ATOM 876 O O . VAL A 1 113 ? -36.443 2.584 10.644 1.00 97.88 113 VAL A O 1
ATOM 879 N N . ASP A 1 114 ? -38.301 1.865 9.599 1.00 96.31 114 ASP A N 1
ATOM 880 C CA . ASP A 1 114 ? -38.398 2.957 8.615 1.00 96.31 114 ASP A CA 1
ATOM 881 C C . ASP A 1 114 ? -37.072 3.271 7.885 1.00 96.31 114 ASP A C 1
ATOM 883 O O . ASP A 1 114 ? -36.730 4.421 7.607 1.00 96.31 114 ASP A O 1
ATOM 887 N N . GLY A 1 115 ? -36.290 2.227 7.585 1.00 95.94 115 GLY A N 1
ATOM 888 C CA . GLY A 1 115 ? -35.004 2.339 6.889 1.00 95.94 115 GLY A CA 1
ATOM 889 C C . GLY A 1 115 ? -33.826 2.791 7.761 1.00 95.94 115 GLY A C 1
ATOM 890 O O . GLY A 1 115 ? -32.788 3.165 7.213 1.00 95.94 115 GLY A O 1
ATOM 891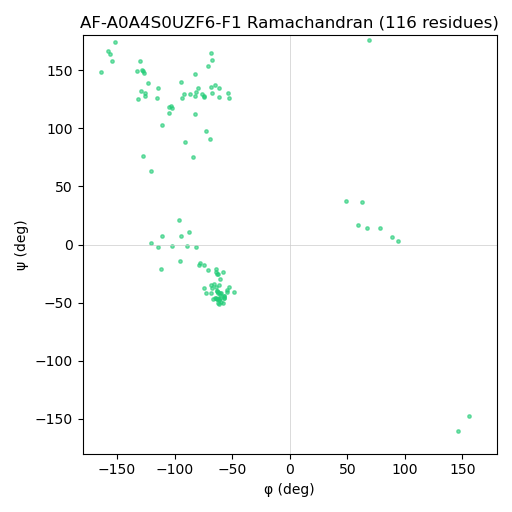 N N . ARG A 1 116 ? -33.955 2.766 9.096 1.00 95.44 116 ARG A N 1
ATOM 892 C CA . ARG A 1 116 ? -32.877 3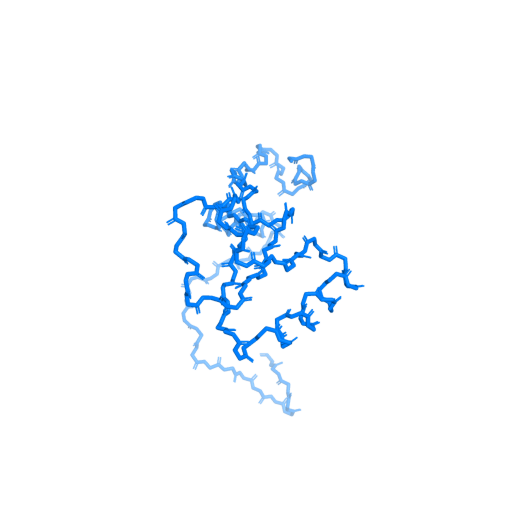.093 10.047 1.00 95.44 116 ARG A CA 1
ATOM 893 C C . ARG A 1 116 ? -32.606 1.941 11.008 1.00 95.44 116 ARG A C 1
ATOM 895 O O . ARG A 1 116 ? -33.548 1.330 11.496 1.00 95.44 116 ARG A O 1
ATOM 902 N N . VAL A 1 117 ? -31.326 1.688 11.289 1.00 96.19 117 VAL A N 1
ATOM 903 C CA . VAL A 1 117 ? -30.900 0.789 12.374 1.00 96.19 117 VAL A CA 1
ATOM 904 C C . VAL A 1 117 ? -31.257 1.439 13.710 1.00 96.19 117 VAL A C 1
ATOM 906 O O . VAL A 1 117 ? -31.025 2.644 13.868 1.00 96.19 117 VAL A O 1
ATOM 909 N N . ILE A 1 118 ? -31.824 0.663 14.633 1.00 89.94 118 ILE A N 1
ATOM 910 C CA . ILE A 1 118 ? -32.151 1.091 16.002 1.00 89.94 118 ILE A CA 1
ATOM 911 C C . ILE A 1 118 ? -31.325 0.344 17.044 1.00 89.94 118 ILE A C 1
ATOM 913 O O . ILE A 1 118 ? -30.882 -0.787 16.748 1.00 89.94 118 ILE A O 1
#

Secondary structure (DSSP, 8-state):
-GGGGGGSTTSPPP----B----EEEE-GGGHHHHHHHHHHHHHTT--EEEE-HHHHHHH-TTS--TT--EEEEE-SS--B--HHHHHHHHHHHHHHTTPPP--S------EETTEE-

Mean predicted aligned error: 5.73 Å

pLDDT: mean 91.85, std 9.72, range [57.28, 98.62]

Nearest PDB structures (foldseek):
  1y56-assembly1_B  TM=7.605E-01  e=2.908E-03  Pyrococcus horikoshii OT3
  3gsi-assembly1_A  TM=7.517E-01  e=3.755E-03  Arthrobacter globiformis
  1pj6-assembly1_A  TM=7.212E-01  e=3.522E-03  Arthrobacter globiformis
  7rdf-assembly1_A  TM=7.668E-01  e=1.435E-02  Pseudomonas aeruginosa PAO1
  3sm8-assembly1_A  TM=7.819E-01  e=3.509E-02  Pseudomonas aeruginosa

Solvent-accessible surface area (backbone atoms only — not comparable to full-atom values): 7138 Å² total; per-residue (Å²): 102,78,90,46,42,85,64,29,81,97,49,80,48,82,82,46,70,72,44,79,74,27,55,78,48,76,32,43,61,88,41,37,66,66,50,49,54,52,32,52,53,41,37,76,73,70,44,54,44,40,76,34,47,39,68,57,41,36,72,77,37,72,86,54,86,42,93,77,41,39,22,30,44,31,29,76,50,100,29,58,52,53,43,61,66,61,49,52,54,48,52,55,51,39,42,42,76,70,70,47,86,83,79,96,73,84,85,87,80,82,56,70,58,99,90,38,80,110

Radius of gyration: 21.68 Å; Cα contacts (8 Å, |Δi|>4): 148; chains: 1; bounding box: 57×27×54 Å